Protein AF-A0A3P9NL07-F1 (afdb_monomer_lite)

Structure (mmCIF, N/CA/C/O backbone):
data_AF-A0A3P9NL07-F1
#
_entry.id   AF-A0A3P9NL07-F1
#
loop_
_atom_site.group_PDB
_atom_site.id
_atom_site.type_symbol
_atom_site.label_atom_id
_atom_site.label_alt_id
_atom_site.label_comp_id
_atom_site.label_asym_id
_atom_site.label_entity_id
_atom_site.label_seq_id
_atom_site.pdbx_PDB_ins_code
_atom_site.Cartn_x
_atom_site.Cartn_y
_atom_site.Cartn_z
_atom_site.occupancy
_atom_site.B_iso_or_equiv
_atom_site.auth_seq_id
_atom_site.auth_comp_id
_atom_site.auth_asym_id
_atom_site.auth_atom_id
_atom_site.pdbx_PDB_model_num
ATOM 1 N N . PHE A 1 1 ? 8.005 -15.096 -0.404 1.00 51.50 1 PHE A N 1
ATOM 2 C CA . PHE A 1 1 ? 7.919 -13.740 -0.991 1.00 51.50 1 PHE A CA 1
ATOM 3 C C . PHE A 1 1 ? 8.819 -13.505 -2.207 1.00 51.50 1 PHE A C 1
ATOM 5 O O . PHE A 1 1 ? 8.450 -12.677 -3.014 1.00 51.50 1 PHE A O 1
ATOM 12 N N . GLY A 1 2 ? 9.964 -14.179 -2.393 1.00 54.22 2 GLY A N 1
ATOM 13 C CA . GLY A 1 2 ? 10.900 -13.878 -3.498 1.00 54.22 2 GLY A CA 1
ATOM 14 C C . GLY A 1 2 ? 10.503 -14.353 -4.906 1.00 54.22 2 GLY A C 1
ATOM 15 O O . GLY A 1 2 ? 11.387 -14.487 -5.748 1.00 54.22 2 GLY A O 1
ATOM 16 N N . ASP A 1 3 ? 9.226 -14.646 -5.148 1.00 60.38 3 ASP A N 1
ATOM 17 C CA . ASP A 1 3 ? 8.746 -15.092 -6.458 1.00 60.38 3 ASP A CA 1
ATOM 18 C C . ASP A 1 3 ? 8.506 -13.881 -7.374 1.00 60.38 3 ASP A C 1
ATOM 20 O O . ASP A 1 3 ? 7.968 -12.858 -6.933 1.00 60.38 3 ASP A O 1
ATOM 24 N N . LYS A 1 4 ? 8.899 -13.990 -8.647 1.00 61.34 4 LYS A N 1
ATOM 25 C CA . LYS A 1 4 ? 8.605 -12.969 -9.660 1.00 61.34 4 LYS A CA 1
ATOM 26 C C . LYS A 1 4 ? 7.103 -12.754 -9.803 1.00 61.34 4 LYS A C 1
ATOM 28 O O . LYS A 1 4 ? 6.689 -11.612 -9.993 1.00 61.34 4 LYS A O 1
ATOM 33 N N . ASP A 1 5 ? 6.315 -13.808 -9.617 1.00 74.69 5 ASP A N 1
ATOM 34 C CA . ASP A 1 5 ? 4.860 -13.756 -9.751 1.00 74.69 5 ASP A CA 1
ATOM 35 C C . ASP A 1 5 ? 4.218 -12.898 -8.655 1.00 74.69 5 ASP A C 1
ATOM 37 O O . ASP A 1 5 ? 3.284 -12.140 -8.915 1.00 74.69 5 ASP A O 1
ATOM 41 N N . PHE A 1 6 ? 4.782 -12.919 -7.441 1.00 78.38 6 PHE A N 1
ATOM 42 C CA . PHE A 1 6 ? 4.306 -12.072 -6.347 1.00 78.38 6 PHE A CA 1
ATOM 43 C C . PHE A 1 6 ? 4.554 -10.588 -6.634 1.00 78.38 6 PHE A C 1
ATOM 45 O O . PHE A 1 6 ? 3.649 -9.769 -6.501 1.00 78.38 6 PHE A O 1
ATOM 52 N N . ARG A 1 7 ? 5.774 -10.228 -7.053 1.00 82.19 7 ARG A N 1
ATOM 53 C CA . ARG A 1 7 ? 6.110 -8.831 -7.368 1.00 82.19 7 ARG A CA 1
ATOM 54 C C . ARG A 1 7 ? 5.323 -8.324 -8.576 1.00 82.19 7 ARG A C 1
ATOM 56 O O . ARG A 1 7 ? 4.740 -7.246 -8.496 1.00 82.19 7 ARG A O 1
ATOM 63 N N . GLY A 1 8 ? 5.282 -9.104 -9.656 1.00 82.25 8 GLY A N 1
ATOM 64 C CA . GLY A 1 8 ? 4.550 -8.748 -10.872 1.00 82.25 8 GLY A CA 1
ATOM 65 C C . GLY A 1 8 ? 3.051 -8.570 -10.620 1.00 82.25 8 GLY A C 1
ATOM 66 O O . GLY A 1 8 ? 2.442 -7.650 -11.159 1.00 82.25 8 GLY A O 1
ATOM 67 N N . GLY A 1 9 ? 2.466 -9.375 -9.726 1.00 86.12 9 GLY A N 1
ATOM 68 C CA . GLY A 1 9 ? 1.063 -9.237 -9.328 1.00 86.12 9 GLY A CA 1
ATOM 69 C C . GLY A 1 9 ? 0.734 -7.934 -8.586 1.00 86.12 9 GLY A C 1
ATOM 70 O O . GLY A 1 9 ? -0.409 -7.482 -8.636 1.00 86.12 9 GLY A O 1
ATOM 71 N N . LEU A 1 10 ? 1.716 -7.311 -7.922 1.00 91.38 10 LEU A N 1
ATOM 72 C CA . LEU A 1 10 ? 1.532 -6.064 -7.166 1.00 91.38 10 LEU A CA 1
ATOM 73 C C . LEU A 1 10 ? 1.919 -4.803 -7.948 1.00 91.38 10 LEU A C 1
ATOM 75 O O . LEU A 1 10 ? 1.472 -3.715 -7.590 1.00 91.38 10 LEU A O 1
ATOM 79 N N . GLU A 1 11 ? 2.734 -4.920 -8.999 1.00 91.50 11 GLU A N 1
ATOM 80 C CA . GLU A 1 11 ? 3.317 -3.774 -9.717 1.00 91.50 11 GLU A CA 1
ATOM 81 C C . GLU A 1 11 ? 2.268 -2.850 -10.354 1.00 91.50 11 GLU A C 1
ATOM 83 O O . GLU A 1 11 ? 2.445 -1.634 -10.386 1.00 91.50 11 GLU A O 1
ATOM 88 N N . ASN A 1 12 ? 1.138 -3.401 -10.804 1.00 93.31 12 ASN A N 1
ATOM 89 C CA . ASN A 1 12 ? 0.038 -2.605 -11.357 1.00 93.31 12 ASN A CA 1
ATOM 90 C C . ASN A 1 12 ? -0.821 -1.902 -10.282 1.00 93.31 12 ASN A C 1
ATOM 92 O O . ASN A 1 12 ? -1.748 -1.167 -10.625 1.00 93.31 12 ASN A O 1
ATOM 96 N N . GLY A 1 13 ? -0.564 -2.152 -8.993 1.00 95.25 13 GLY A N 1
ATOM 97 C CA . GLY A 1 13 ? -1.254 -1.541 -7.856 1.00 95.25 13 GLY A CA 1
ATOM 98 C C . GLY A 1 13 ? -2.720 -1.949 -7.657 1.00 95.25 13 GLY A C 1
ATOM 99 O O . GLY A 1 13 ? -3.322 -1.541 -6.667 1.00 95.25 13 GLY A O 1
ATOM 100 N N . ILE A 1 14 ? -3.307 -2.769 -8.536 1.00 96.38 14 ILE A N 1
ATOM 101 C CA . ILE A 1 14 ? -4.734 -3.129 -8.493 1.00 96.38 14 ILE A CA 1
ATOM 102 C C . ILE A 1 14 ? -5.064 -3.888 -7.206 1.00 96.38 14 ILE A C 1
ATOM 104 O O . ILE A 1 14 ? -5.946 -3.463 -6.462 1.00 96.38 14 ILE A O 1
ATOM 108 N N . LEU A 1 15 ? -4.327 -4.965 -6.910 1.00 94.94 15 LEU A N 1
ATOM 109 C CA . LEU A 1 15 ? -4.562 -5.780 -5.710 1.00 94.94 15 LEU A CA 1
ATOM 110 C C . LEU A 1 15 ? -4.358 -4.973 -4.419 1.00 94.94 15 LEU A C 1
ATOM 112 O O . LEU A 1 15 ? -5.065 -5.179 -3.436 1.00 94.94 15 LEU A O 1
ATOM 116 N N . LEU A 1 16 ? -3.422 -4.020 -4.426 1.00 96.69 16 LEU A N 1
ATOM 117 C CA .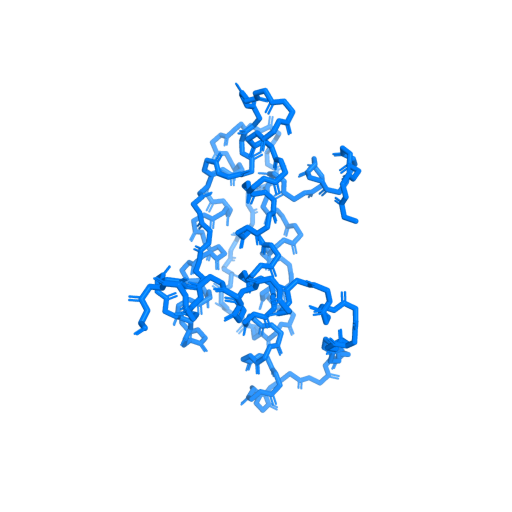 LEU A 1 16 ? -3.164 -3.136 -3.289 1.00 96.69 16 LEU A CA 1
ATOM 118 C C . LEU A 1 16 ? -4.344 -2.181 -3.052 1.00 96.69 16 LEU A C 1
ATOM 120 O O . LEU A 1 16 ? -4.813 -2.032 -1.923 1.00 96.69 16 LEU A O 1
ATOM 124 N N . CYS A 1 17 ? -4.884 -1.583 -4.114 1.00 97.56 17 CYS A N 1
ATOM 125 C CA . CYS A 1 17 ? -6.086 -0.759 -4.032 1.00 97.56 17 CYS A CA 1
ATOM 126 C C . CYS A 1 17 ? -7.335 -1.559 -3.615 1.00 97.56 17 CYS A C 1
ATOM 128 O O . CYS A 1 17 ? -8.157 -1.062 -2.841 1.00 97.56 17 CYS A O 1
ATOM 130 N N . GLU A 1 18 ? -7.489 -2.791 -4.102 1.00 94.75 18 GLU A N 1
ATOM 131 C CA . GLU A 1 18 ? -8.583 -3.692 -3.712 1.00 94.75 18 GLU A CA 1
ATOM 132 C C . GLU A 1 18 ? -8.487 -4.065 -2.226 1.00 94.75 18 GLU A C 1
ATOM 134 O O . GLU A 1 18 ? -9.480 -3.958 -1.502 1.00 94.75 18 GLU A O 1
ATOM 139 N N . LEU A 1 19 ? -7.283 -4.385 -1.738 1.00 93.69 19 LEU A N 1
ATOM 140 C CA . LEU A 1 19 ? -7.020 -4.610 -0.316 1.00 93.69 19 LEU A CA 1
ATOM 141 C C . LEU A 1 19 ? -7.434 -3.394 0.520 1.00 93.69 19 LEU A C 1
ATOM 143 O O . LEU A 1 19 ? -8.181 -3.533 1.487 1.00 93.69 19 LEU A O 1
ATOM 147 N N . LEU A 1 20 ? -7.009 -2.195 0.129 1.00 94.19 20 LEU A N 1
ATOM 148 C CA . LEU A 1 20 ? -7.342 -0.967 0.845 1.00 94.19 20 LEU A CA 1
ATOM 149 C C . LEU A 1 20 ? -8.860 -0.708 0.886 1.00 94.19 20 LEU A C 1
ATOM 151 O O . LEU A 1 20 ? -9.403 -0.336 1.927 1.00 94.19 20 LEU A O 1
ATOM 155 N N . SER A 1 21 ? -9.549 -0.976 -0.226 1.00 93.06 21 SER A N 1
ATOM 156 C CA . SER A 1 21 ? -11.011 -0.869 -0.334 1.00 93.06 21 SER A CA 1
ATOM 157 C C . SER A 1 21 ? -11.734 -1.857 0.581 1.00 93.06 21 SER A C 1
ATOM 159 O O . SER A 1 21 ? -12.782 -1.524 1.133 1.00 93.06 21 SER A O 1
ATOM 161 N N . SER A 1 22 ? -11.167 -3.055 0.763 1.00 90.44 22 SER A N 1
ATOM 162 C CA . SER A 1 22 ? -11.707 -4.071 1.672 1.00 90.44 22 SER A CA 1
ATOM 163 C C . SER A 1 22 ? -11.549 -3.691 3.148 1.00 90.44 22 SER A C 1
ATOM 165 O O . SER A 1 22 ? -12.409 -4.028 3.958 1.00 90.44 22 SER A O 1
ATOM 167 N N . ILE A 1 23 ? -10.487 -2.952 3.493 1.00 90.62 23 ILE A N 1
ATOM 168 C CA . ILE A 1 23 ? -10.226 -2.481 4.861 1.00 90.62 23 ILE A CA 1
ATOM 169 C C . ILE A 1 23 ? -11.192 -1.357 5.239 1.00 90.62 23 ILE A C 1
ATOM 171 O O . ILE A 1 23 ? -11.809 -1.375 6.308 1.00 90.62 23 ILE A O 1
ATOM 175 N N . ARG A 1 24 ? -11.325 -0.362 4.360 1.00 90.25 24 ARG A N 1
ATOM 176 C CA . ARG A 1 24 ? -12.244 0.755 4.561 1.00 90.25 24 ARG A CA 1
ATOM 177 C C . ARG A 1 24 ? -12.843 1.180 3.217 1.00 90.25 24 ARG A C 1
ATOM 179 O O . ARG A 1 24 ? -12.139 1.783 2.398 1.00 90.25 24 ARG A O 1
ATOM 186 N N . PRO A 1 25 ? -14.147 0.934 3.005 1.00 90.56 25 PRO A N 1
ATOM 187 C CA . PRO A 1 25 ? -14.847 1.415 1.823 1.00 90.56 25 PRO A CA 1
ATOM 188 C C . PRO A 1 25 ? -14.694 2.932 1.656 1.00 90.56 25 PRO A C 1
ATOM 190 O O . PRO A 1 25 ? -14.776 3.686 2.624 1.00 90.56 25 PRO A O 1
ATOM 193 N N . GLY A 1 26 ? -14.477 3.382 0.419 1.00 90.62 26 GLY A N 1
ATOM 194 C CA . GLY A 1 26 ? -14.355 4.803 0.076 1.00 90.62 26 GLY A CA 1
ATOM 195 C C . GLY A 1 26 ? -12.931 5.373 0.065 1.00 90.62 26 GLY A C 1
ATOM 196 O O . GLY A 1 26 ? -12.750 6.454 -0.493 1.00 90.62 26 GLY A O 1
ATOM 197 N N . LEU A 1 27 ? -11.920 4.657 0.583 1.00 91.19 27 LEU A N 1
ATOM 198 C CA . LEU A 1 27 ? -10.515 5.095 0.484 1.00 91.19 27 LEU A CA 1
ATOM 199 C C . LEU A 1 27 ? -9.994 5.098 -0.957 1.00 91.19 27 LEU A C 1
ATOM 201 O O . LEU A 1 27 ? -9.223 5.970 -1.348 1.00 91.19 27 LEU A O 1
ATOM 205 N N . VAL A 1 28 ? -10.445 4.145 -1.773 1.00 96.12 28 VAL A N 1
ATOM 206 C CA . VAL A 1 28 ? -10.139 4.097 -3.204 1.00 96.12 28 VAL A CA 1
ATOM 207 C C . VAL A 1 28 ? -11.407 4.413 -3.981 1.00 96.12 28 VAL A C 1
ATOM 209 O O . VAL A 1 28 ? -12.362 3.642 -3.982 1.00 96.12 28 VAL A O 1
ATOM 212 N N . LYS A 1 29 ? -11.417 5.557 -4.668 1.00 93.44 29 LYS A N 1
ATOM 213 C CA . LYS A 1 29 ? -12.572 5.988 -5.475 1.00 93.44 29 LYS A CA 1
ATOM 214 C C . LYS A 1 29 ? -12.643 5.285 -6.828 1.00 93.44 29 LYS A C 1
ATOM 216 O O . LYS A 1 29 ? -13.730 5.038 -7.341 1.00 93.44 29 LYS A O 1
ATOM 221 N N . LYS A 1 30 ? -11.486 5.015 -7.436 1.00 95.25 30 LYS A N 1
ATOM 222 C CA . LYS A 1 30 ? -11.366 4.399 -8.759 1.00 95.25 30 LYS A CA 1
ATOM 223 C C . LYS A 1 30 ? -10.017 3.703 -8.883 1.00 95.25 30 LYS A C 1
ATOM 225 O O . LYS A 1 30 ? -9.006 4.265 -8.479 1.00 95.25 30 LYS A O 1
ATOM 230 N N . ILE A 1 31 ? -10.027 2.518 -9.487 1.00 97.38 31 ILE A N 1
ATOM 231 C CA . ILE A 1 31 ? -8.823 1.770 -9.857 1.00 97.38 31 ILE A CA 1
ATOM 232 C C . ILE A 1 31 ? -8.640 1.882 -11.370 1.00 97.38 31 ILE A C 1
ATOM 234 O O . ILE A 1 31 ? -9.579 1.635 -12.133 1.00 97.38 31 ILE A O 1
ATOM 238 N N . ASN A 1 32 ? -7.442 2.259 -11.810 1.00 97.31 32 ASN A N 1
ATOM 239 C CA . ASN A 1 32 ? -7.086 2.311 -13.219 1.00 97.31 32 ASN A CA 1
ATOM 240 C C . ASN A 1 32 ? -6.619 0.924 -13.686 1.00 97.31 32 ASN A C 1
ATOM 242 O O . ASN A 1 32 ? -5.546 0.464 -13.313 1.00 97.31 32 ASN A O 1
ATOM 246 N N . ARG A 1 33 ? -7.437 0.232 -14.486 1.00 97.06 33 ARG A N 1
ATOM 247 C CA . ARG A 1 33 ? -7.149 -1.137 -14.961 1.00 97.06 33 ARG A CA 1
ATOM 248 C C . ARG A 1 33 ? -6.515 -1.184 -16.354 1.00 97.06 33 ARG A C 1
ATOM 250 O O . ARG A 1 33 ? -6.432 -2.256 -16.948 1.00 97.06 33 ARG A O 1
ATOM 257 N N . LEU A 1 34 ? -6.110 -0.037 -16.901 1.00 96.50 34 LEU A N 1
ATOM 258 C CA . LEU A 1 34 ? -5.409 -0.002 -18.180 1.00 96.50 34 LEU A CA 1
ATOM 259 C C . LEU A 1 34 ? -4.038 -0.687 -18.039 1.00 96.50 34 LEU A C 1
ATOM 261 O O . LEU A 1 34 ? -3.357 -0.469 -17.036 1.00 96.50 34 LEU A O 1
ATOM 265 N N . PRO A 1 35 ? -3.594 -1.478 -19.031 1.00 92.62 35 PRO A N 1
ATOM 266 C CA . PRO A 1 35 ? -2.311 -2.176 -18.988 1.00 92.62 35 PRO A CA 1
ATOM 267 C C . PRO A 1 35 ? -1.157 -1.226 -19.350 1.00 92.62 35 PRO A C 1
ATOM 269 O O . PRO A 1 35 ? -0.402 -1.473 -20.288 1.00 92.62 35 PRO A O 1
ATOM 272 N N . THR A 1 36 ? -1.047 -0.096 -18.650 1.00 93.75 36 THR A N 1
ATOM 273 C CA . THR A 1 36 ? -0.024 0.927 -18.898 1.00 93.75 36 THR A CA 1
ATOM 274 C C . THR A 1 36 ? 0.782 1.214 -17.628 1.00 93.75 36 THR A C 1
ATOM 276 O O . THR A 1 36 ? 0.218 1.220 -16.532 1.00 93.75 36 THR A O 1
ATOM 279 N N . PRO A 1 37 ? 2.094 1.510 -17.735 1.00 91.00 37 PRO A N 1
ATOM 280 C CA . PRO A 1 37 ? 2.915 1.836 -16.565 1.00 91.00 37 PRO A CA 1
ATOM 281 C C . PRO A 1 37 ? 2.379 3.021 -15.751 1.00 91.00 37 PRO A C 1
ATOM 283 O O . PRO A 1 37 ? 2.445 3.013 -14.524 1.00 91.00 37 PRO A O 1
ATOM 286 N N . ILE A 1 38 ? 1.802 4.020 -16.430 1.00 93.88 38 ILE A N 1
ATOM 287 C CA . ILE A 1 38 ? 1.205 5.192 -15.780 1.00 93.88 38 ILE A CA 1
ATOM 288 C C . ILE A 1 38 ? -0.025 4.819 -14.940 1.00 93.88 38 ILE A C 1
ATOM 290 O O . ILE A 1 38 ? -0.156 5.299 -13.822 1.00 93.88 38 ILE A O 1
ATOM 294 N N . ALA A 1 39 ? -0.868 3.893 -15.413 1.00 95.81 39 ALA A N 1
ATOM 295 C CA . ALA A 1 39 ? -2.004 3.396 -14.639 1.00 95.81 39 ALA A CA 1
ATOM 296 C C . ALA A 1 39 ? -1.552 2.661 -13.369 1.00 95.81 39 ALA A C 1
ATOM 298 O O . ALA A 1 39 ? -2.151 2.837 -12.309 1.00 95.81 39 ALA A O 1
ATOM 299 N N . GLY A 1 40 ? -0.471 1.878 -13.469 1.00 94.81 40 GLY A N 1
ATOM 300 C CA . GLY A 1 40 ? 0.156 1.242 -12.312 1.00 94.81 40 GLY A CA 1
ATOM 301 C C . GLY A 1 40 ? 0.637 2.264 -11.283 1.00 94.81 40 GLY A C 1
ATOM 302 O O . GLY A 1 40 ? 0.291 2.162 -10.109 1.00 94.81 40 GLY A O 1
ATOM 303 N N . LEU A 1 41 ? 1.363 3.296 -11.726 1.00 94.69 41 LEU A N 1
ATOM 304 C CA . LEU A 1 41 ? 1.827 4.388 -10.861 1.00 94.69 41 LEU A CA 1
ATOM 305 C C . LEU A 1 41 ? 0.680 5.135 -10.174 1.00 94.69 41 LEU A C 1
ATOM 307 O O . LEU A 1 41 ? 0.757 5.377 -8.968 1.00 94.69 41 LEU A O 1
ATOM 311 N N . ASP A 1 42 ? -0.386 5.455 -10.910 1.00 96.25 42 ASP A N 1
ATOM 312 C CA . ASP A 1 42 ? -1.574 6.109 -10.357 1.00 96.25 42 ASP A CA 1
ATOM 313 C C . ASP A 1 42 ? -2.201 5.259 -9.244 1.00 96.25 42 ASP A C 1
ATOM 315 O O . ASP A 1 42 ? -2.489 5.763 -8.157 1.00 96.25 42 ASP A O 1
ATOM 319 N N . ASN A 1 43 ? -2.361 3.951 -9.476 1.00 98.00 43 ASN A N 1
ATOM 320 C CA . ASN A 1 43 ? -2.899 3.035 -8.470 1.00 98.00 43 ASN A CA 1
ATOM 321 C C . ASN A 1 43 ? -1.999 2.962 -7.229 1.00 98.00 43 ASN A C 1
ATOM 323 O O . ASN A 1 43 ? -2.497 3.031 -6.106 1.00 98.00 43 ASN A O 1
ATOM 327 N N . LEU A 1 44 ? -0.675 2.866 -7.405 1.00 97.19 44 LEU A N 1
ATOM 328 C CA . LEU A 1 44 ? 0.269 2.853 -6.284 1.00 97.19 44 LEU A CA 1
ATOM 329 C C . LEU A 1 44 ? 0.192 4.151 -5.469 1.00 97.19 44 LEU A C 1
ATOM 331 O O . LEU A 1 44 ? 0.163 4.094 -4.242 1.00 97.19 44 LEU A O 1
ATOM 335 N N . SER A 1 45 ? 0.084 5.310 -6.124 1.00 96.69 45 SER A N 1
ATOM 336 C CA . SER A 1 45 ? -0.095 6.596 -5.441 1.00 96.69 45 SER A CA 1
ATOM 337 C C . SER A 1 45 ? -1.392 6.636 -4.625 1.00 96.69 45 SER A C 1
ATOM 339 O 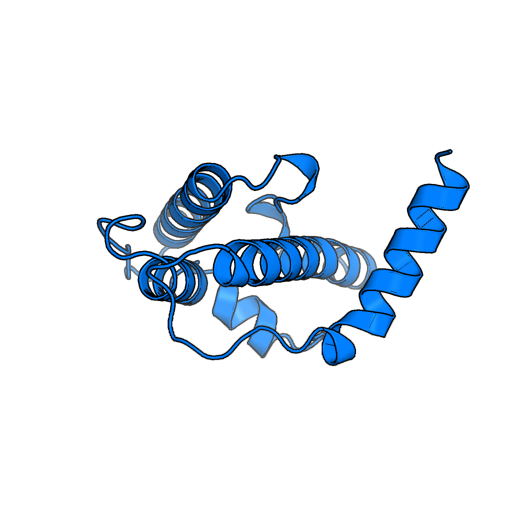O . SER A 1 45 ? -1.379 7.033 -3.458 1.00 96.69 45 SER A O 1
ATOM 341 N N . VAL A 1 46 ? -2.501 6.157 -5.199 1.00 97.75 46 VAL A N 1
ATOM 342 C CA . VAL A 1 46 ? -3.793 6.054 -4.502 1.00 97.75 46 VAL A CA 1
ATOM 343 C C . VAL A 1 46 ? -3.699 5.124 -3.290 1.00 97.75 46 VAL A C 1
ATOM 345 O O . VAL A 1 46 ? -4.183 5.471 -2.212 1.00 97.75 46 VAL A O 1
ATOM 348 N N . PHE A 1 47 ? -3.054 3.966 -3.438 1.00 98.06 47 PHE A N 1
ATOM 349 C CA . PHE A 1 47 ? -2.843 3.026 -2.341 1.00 98.06 47 PHE A CA 1
ATOM 350 C C . PHE A 1 47 ? -2.026 3.637 -1.193 1.00 98.06 47 PHE A C 1
ATOM 352 O O . PHE A 1 47 ? -2.438 3.547 -0.035 1.00 98.06 47 PHE A O 1
ATOM 359 N N . LEU A 1 48 ? -0.889 4.267 -1.502 1.00 98.06 48 LEU A N 1
ATOM 360 C CA . LEU A 1 48 ? 0.006 4.847 -0.497 1.00 98.06 48 LEU A CA 1
ATOM 361 C C . LEU A 1 48 ? -0.674 5.987 0.264 1.00 98.06 48 LEU A C 1
ATOM 363 O O . LEU A 1 48 ? -0.637 6.004 1.492 1.00 98.06 48 LEU A O 1
ATOM 367 N N . ARG A 1 49 ? -1.395 6.867 -0.438 1.00 97.56 49 ARG A N 1
ATOM 368 C CA . ARG A 1 49 ? -2.197 7.912 0.206 1.00 97.56 49 ARG A CA 1
ATOM 369 C C . ARG A 1 49 ? -3.261 7.323 1.132 1.00 97.56 49 ARG A C 1
ATOM 371 O O . ARG A 1 49 ? -3.444 7.791 2.250 1.00 97.56 49 ARG A O 1
ATOM 378 N N . GLY A 1 50 ? -3.964 6.280 0.697 1.00 97.12 50 GLY A N 1
ATOM 379 C CA . GLY A 1 50 ? -4.960 5.637 1.548 1.00 97.12 50 GLY A CA 1
ATOM 380 C C . GLY A 1 50 ? -4.354 4.939 2.769 1.00 97.12 50 GLY A C 1
ATOM 381 O O . GLY A 1 50 ? -4.981 4.908 3.825 1.00 97.12 50 GLY A O 1
ATOM 382 N N . CYS A 1 51 ? -3.118 4.439 2.672 1.00 97.62 51 CYS A N 1
ATOM 383 C CA . CYS A 1 51 ? -2.361 3.967 3.832 1.00 97.62 51 CYS A CA 1
ATOM 384 C C . CYS A 1 51 ? -2.097 5.097 4.842 1.00 97.62 51 CYS A C 1
ATOM 386 O O . CYS A 1 51 ? -2.268 4.892 6.045 1.00 97.62 51 CYS A O 1
ATOM 388 N N . GLU A 1 52 ? -1.734 6.295 4.382 1.00 97.31 52 GLU A N 1
ATOM 389 C CA . GLU A 1 52 ? -1.573 7.472 5.252 1.00 97.31 52 GLU A CA 1
ATOM 390 C C . GLU A 1 52 ? -2.898 7.890 5.904 1.00 97.31 52 GLU A C 1
ATOM 392 O O . GLU A 1 52 ? -2.934 8.178 7.099 1.00 97.31 52 GLU A O 1
ATOM 397 N N . GLU A 1 53 ? -4.014 7.835 5.170 1.00 95.75 53 GLU A N 1
ATOM 398 C CA . GLU A 1 53 ? -5.362 8.085 5.711 1.00 95.75 53 GLU A CA 1
ATOM 399 C C . GLU A 1 53 ? -5.803 7.025 6.749 1.00 95.75 53 GLU A C 1
ATOM 401 O O . GLU A 1 53 ? -6.704 7.260 7.564 1.00 95.75 53 GLU A O 1
ATOM 406 N N . LEU A 1 54 ? -5.153 5.856 6.759 1.00 94.12 54 LEU A N 1
ATOM 407 C CA . LEU A 1 54 ? -5.266 4.832 7.804 1.00 94.12 54 LEU A CA 1
ATOM 408 C C . LEU A 1 54 ? -4.269 5.022 8.961 1.00 94.12 54 LEU A C 1
ATOM 410 O O . LEU A 1 54 ? -4.302 4.252 9.921 1.00 94.12 54 LEU A O 1
ATOM 414 N N . GLY A 1 55 ? -3.426 6.055 8.909 1.00 94.75 55 GLY A N 1
ATOM 415 C CA . GLY A 1 55 ? -2.498 6.439 9.972 1.00 94.75 55 GLY A CA 1
ATOM 416 C C . GLY A 1 55 ? -1.083 5.878 9.832 1.00 94.75 55 GLY A C 1
ATOM 417 O O . GLY A 1 55 ? -0.307 5.966 10.789 1.00 94.75 55 GLY A O 1
ATOM 418 N N . LEU A 1 56 ? -0.724 5.301 8.679 1.00 96.56 56 LEU A N 1
ATOM 419 C CA . LEU A 1 56 ? 0.661 4.902 8.423 1.00 96.56 56 LEU A CA 1
ATOM 420 C C . LEU A 1 56 ? 1.546 6.144 8.256 1.00 96.56 56 LEU A C 1
ATOM 422 O O . LEU A 1 56 ? 1.149 7.146 7.668 1.00 96.56 56 LEU A O 1
ATOM 426 N N . LYS A 1 57 ? 2.772 6.069 8.775 1.00 95.50 57 LYS A N 1
ATOM 427 C CA . LYS A 1 57 ? 3.799 7.107 8.612 1.00 95.50 57 LYS A CA 1
ATOM 428 C C . LYS A 1 57 ? 4.581 6.868 7.326 1.00 95.50 57 LYS A C 1
ATOM 430 O O . LYS A 1 57 ? 4.804 5.717 6.970 1.00 95.50 57 LYS A O 1
ATOM 435 N N . GLY A 1 58 ? 5.128 7.923 6.720 1.00 93.31 58 GLY A N 1
ATOM 436 C CA . GLY A 1 58 ? 5.967 7.804 5.517 1.00 93.31 58 GLY A CA 1
ATOM 437 C C . GLY A 1 58 ? 7.120 6.795 5.644 1.00 93.31 58 GLY A C 1
ATOM 438 O O . GLY A 1 58 ? 7.390 6.054 4.712 1.00 93.31 58 GLY A O 1
ATOM 439 N N . SER A 1 59 ? 7.730 6.651 6.828 1.00 93.00 59 SER A N 1
ATOM 440 C CA . SER A 1 59 ? 8.779 5.643 7.082 1.00 93.00 59 SER A CA 1
ATOM 441 C C . SER A 1 59 ? 8.298 4.183 7.076 1.00 93.00 59 SER A C 1
ATOM 443 O O . SER A 1 59 ? 9.110 3.265 7.161 1.00 93.00 59 SER A O 1
ATOM 445 N N . GLN A 1 60 ? 6.985 3.961 7.027 1.00 94.75 60 GLN A N 1
ATOM 446 C CA . GLN A 1 60 ? 6.339 2.654 6.912 1.00 94.75 60 GLN A CA 1
ATOM 447 C C . GLN A 1 60 ? 5.866 2.381 5.479 1.00 94.75 60 GLN A C 1
ATOM 449 O O . GLN A 1 60 ? 5.395 1.278 5.203 1.00 94.75 60 GLN A O 1
ATOM 454 N N . LEU A 1 61 ? 5.962 3.364 4.582 1.00 96.88 61 LEU A N 1
ATOM 455 C CA . LEU A 1 61 ? 5.553 3.263 3.189 1.00 96.88 61 LEU A CA 1
ATOM 456 C C . LEU A 1 61 ? 6.736 2.848 2.310 1.00 96.88 61 LEU A C 1
ATOM 458 O O . LEU A 1 61 ? 7.887 3.170 2.600 1.00 96.88 61 LEU A O 1
ATOM 462 N N . PHE A 1 62 ? 6.435 2.122 1.241 1.00 95.62 62 PHE A N 1
ATOM 463 C CA . PHE A 1 62 ? 7.372 1.857 0.158 1.00 95.62 62 PHE A CA 1
ATOM 464 C C . PHE A 1 62 ? 7.285 2.975 -0.889 1.00 95.62 62 PHE A C 1
ATOM 466 O O . PHE A 1 62 ? 6.274 3.676 -0.974 1.00 95.62 62 PHE A O 1
ATOM 473 N N . ASP A 1 63 ? 8.302 3.090 -1.739 1.00 93.06 63 ASP A N 1
ATOM 474 C CA . ASP A 1 63 ? 8.278 3.985 -2.900 1.00 93.06 63 ASP A CA 1
ATOM 475 C C . ASP A 1 63 ? 7.770 3.243 -4.144 1.00 93.06 63 ASP A C 1
ATOM 477 O O . ASP A 1 63 ? 8.160 2.095 -4.348 1.00 93.06 63 ASP A O 1
ATOM 481 N N . PRO A 1 64 ? 6.988 3.843 -5.063 1.00 91.06 6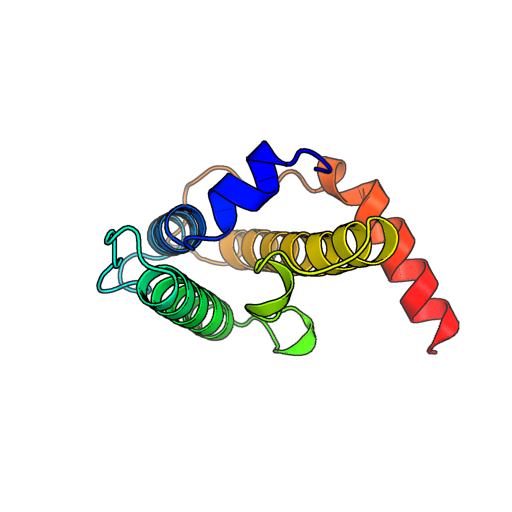4 PRO A N 1
ATOM 482 C CA . PRO A 1 64 ? 6.547 3.147 -6.281 1.00 91.06 64 PRO A CA 1
ATOM 483 C C . PRO A 1 64 ? 7.687 2.471 -7.077 1.00 91.06 64 PRO A C 1
ATOM 485 O O . PRO A 1 64 ? 7.503 1.396 -7.651 1.00 91.06 64 PRO A O 1
ATOM 488 N N . GLY A 1 65 ? 8.900 3.041 -7.037 1.00 88.56 65 GLY A N 1
ATOM 489 C CA . GLY A 1 65 ? 10.117 2.460 -7.624 1.00 88.56 65 GLY A CA 1
ATOM 490 C C . GLY A 1 65 ? 10.631 1.169 -6.958 1.00 88.56 65 GLY A C 1
ATOM 491 O O . GLY A 1 65 ? 11.466 0.466 -7.536 1.00 88.56 65 GLY A O 1
ATOM 492 N N . ASP A 1 66 ? 10.134 0.823 -5.768 1.00 88.25 66 ASP A N 1
ATOM 493 C CA . ASP A 1 66 ? 10.390 -0.459 -5.108 1.00 88.25 66 ASP A CA 1
ATOM 494 C C . ASP A 1 66 ? 9.735 -1.621 -5.869 1.00 88.25 66 ASP A C 1
ATOM 496 O O . ASP A 1 66 ? 10.295 -2.721 -5.936 1.00 88.25 66 ASP A O 1
ATOM 500 N N . LEU A 1 67 ? 8.586 -1.372 -6.505 1.00 85.81 67 LEU A N 1
ATOM 501 C CA . LEU A 1 67 ? 7.888 -2.358 -7.327 1.00 85.81 67 LEU A CA 1
ATOM 502 C C . LEU A 1 67 ? 8.358 -2.345 -8.782 1.00 85.81 67 LEU A C 1
ATOM 504 O O . LEU A 1 67 ? 8.520 -3.428 -9.337 1.00 85.81 67 LEU A O 1
ATOM 508 N N . GLN A 1 68 ? 8.706 -1.186 -9.346 1.00 76.25 68 GLN A N 1
ATOM 509 C CA . GLN A 1 68 ? 9.120 -1.067 -10.752 1.00 76.25 68 GLN A CA 1
ATOM 510 C C . GLN A 1 68 ? 10.486 -1.724 -11.027 1.00 76.25 68 GLN A C 1
ATOM 512 O O . GLN A 1 68 ? 11.509 -1.410 -10.405 1.00 76.25 68 GLN A O 1
ATOM 517 N N . ASP A 1 69 ? 10.495 -2.717 -11.919 1.00 66.69 69 ASP A N 1
ATOM 518 C CA . ASP A 1 69 ? 11.616 -3.642 -12.114 1.00 66.69 69 ASP A CA 1
ATOM 519 C C . ASP A 1 69 ? 12.731 -3.088 -13.010 1.00 66.69 69 ASP A C 1
ATOM 521 O O . ASP A 1 69 ? 12.616 -3.046 -14.229 1.00 66.69 69 ASP A O 1
ATOM 525 N N . THR A 1 70 ? 13.848 -2.673 -12.402 1.00 58.81 70 THR A N 1
ATOM 526 C CA . THR A 1 70 ? 15.058 -2.240 -13.134 1.00 58.81 70 THR A CA 1
ATOM 527 C C . THR A 1 70 ? 16.378 -2.665 -12.476 1.00 58.81 70 THR A C 1
ATOM 529 O O . THR A 1 70 ? 17.448 -2.251 -12.917 1.00 58.81 70 THR A O 1
ATOM 532 N N . ALA A 1 71 ? 16.356 -3.479 -11.414 1.00 58.91 71 ALA A N 1
ATOM 533 C CA . ALA A 1 71 ? 17.523 -3.645 -10.542 1.00 58.91 71 ALA A CA 1
ATOM 534 C C . ALA A 1 71 ? 18.081 -5.077 -10.486 1.00 58.91 71 ALA A C 1
ATOM 536 O O . ALA A 1 71 ? 17.364 -6.070 -10.587 1.00 58.91 71 ALA A O 1
ATOM 537 N N . THR A 1 72 ? 19.391 -5.186 -10.252 1.00 59.16 72 THR A N 1
ATOM 538 C CA . THR A 1 72 ? 20.094 -6.460 -10.047 1.00 59.16 72 THR A CA 1
ATOM 539 C C . THR A 1 72 ? 19.531 -7.237 -8.843 1.00 59.16 72 THR A C 1
ATOM 541 O O . THR A 1 72 ? 19.021 -6.651 -7.882 1.00 59.16 72 THR A O 1
ATOM 544 N N . ARG A 1 73 ? 19.648 -8.578 -8.859 1.00 59.78 73 ARG A N 1
ATOM 545 C CA . ARG A 1 73 ? 19.073 -9.506 -7.850 1.00 59.78 73 ARG A CA 1
ATOM 546 C C . ARG A 1 73 ? 19.210 -9.067 -6.367 1.00 59.78 73 ARG A C 1
ATOM 548 O O . ARG A 1 73 ? 18.237 -9.223 -5.630 1.00 59.78 73 ARG A O 1
ATOM 555 N N . PRO A 1 74 ? 20.335 -8.490 -5.886 1.00 60.56 74 PRO A N 1
ATOM 556 C CA . PRO A 1 74 ? 20.460 -8.052 -4.487 1.00 60.56 74 PRO A CA 1
ATOM 557 C C . PRO A 1 74 ? 19.607 -6.823 -4.130 1.00 60.56 74 PRO A C 1
ATOM 559 O O . PRO A 1 74 ? 19.200 -6.653 -2.979 1.00 60.56 74 PRO A O 1
ATOM 562 N N . ALA A 1 75 ? 19.361 -5.928 -5.088 1.00 60.00 75 ALA A N 1
ATOM 563 C CA . ALA A 1 75 ? 18.536 -4.740 -4.890 1.00 60.00 75 ALA A CA 1
ATOM 564 C C . ALA A 1 75 ? 17.040 -5.082 -4.941 1.00 60.00 75 ALA A C 1
ATOM 566 O O . ALA A 1 75 ? 16.284 -4.579 -4.112 1.00 60.00 75 ALA A O 1
ATOM 567 N N . ALA A 1 76 ? 16.638 -6.010 -5.817 1.00 65.31 76 ALA A N 1
ATOM 568 C CA . ALA A 1 76 ? 15.261 -6.502 -5.905 1.00 65.31 76 ALA A CA 1
ATOM 569 C C . ALA A 1 76 ? 14.752 -7.064 -4.561 1.00 65.31 76 ALA A C 1
ATOM 571 O O . ALA A 1 76 ? 13.665 -6.714 -4.105 1.00 65.31 76 ALA A O 1
ATOM 572 N N . ASN A 1 77 ? 15.583 -7.848 -3.862 1.00 72.50 77 ASN A N 1
ATOM 573 C CA . ASN A 1 77 ? 15.226 -8.409 -2.555 1.00 72.50 77 ASN A CA 1
ATOM 574 C C . ASN A 1 77 ? 15.075 -7.353 -1.452 1.00 72.50 77 ASN A C 1
ATOM 576 O O . ASN A 1 77 ? 14.314 -7.567 -0.514 1.00 72.50 77 ASN A O 1
ATOM 580 N N . ARG A 1 78 ? 15.814 -6.238 -1.516 1.00 75.25 78 ARG A N 1
ATOM 581 C CA . ARG A 1 78 ? 15.694 -5.150 -0.532 1.00 75.25 78 ARG A CA 1
ATOM 582 C C . ARG A 1 78 ? 14.419 -4.343 -0.756 1.00 75.25 78 ARG A C 1
ATOM 584 O O . ARG A 1 78 ? 13.691 -4.117 0.198 1.00 75.25 78 ARG A O 1
ATOM 591 N N . ARG A 1 79 ? 14.115 -4.004 -2.006 1.00 82.06 79 ARG A N 1
ATOM 592 C CA . ARG A 1 79 ? 12.907 -3.255 -2.381 1.00 82.06 79 ARG A CA 1
ATOM 593 C C . ARG A 1 79 ? 11.624 -4.006 -2.040 1.00 82.06 79 ARG A C 1
ATOM 595 O O . ARG A 1 79 ? 10.711 -3.446 -1.446 1.00 82.06 79 ARG A O 1
ATOM 602 N N . LEU A 1 80 ? 11.596 -5.317 -2.290 1.00 83.94 80 LEU A N 1
ATOM 603 C CA . LEU A 1 80 ? 10.443 -6.132 -1.912 1.00 83.94 80 LEU A CA 1
ATOM 604 C C . LEU A 1 80 ? 10.204 -6.153 -0.392 1.00 83.94 80 LEU A C 1
ATOM 606 O O . LEU A 1 80 ? 9.059 -6.234 0.046 1.00 83.94 80 LEU A O 1
ATOM 610 N N . LYS A 1 81 ? 11.258 -6.034 0.429 1.00 86.12 81 LYS A N 1
ATOM 611 C CA . LYS A 1 81 ? 11.085 -5.910 1.885 1.00 86.12 81 LYS A CA 1
ATOM 612 C C . LYS A 1 81 ? 10.344 -4.632 2.261 1.00 86.12 81 LYS A C 1
ATOM 614 O O . LYS A 1 81 ? 9.512 -4.712 3.154 1.00 86.12 81 LYS A O 1
ATOM 619 N N . ASN A 1 82 ? 10.590 -3.507 1.589 1.00 90.06 82 ASN A N 1
ATOM 620 C CA . ASN A 1 82 ? 9.858 -2.262 1.847 1.00 90.06 82 ASN A CA 1
ATOM 621 C C . ASN A 1 82 ? 8.356 -2.459 1.611 1.00 90.06 82 ASN A C 1
ATOM 623 O O . ASN A 1 82 ? 7.547 -2.130 2.474 1.00 90.06 82 ASN A O 1
ATOM 627 N N . VAL A 1 83 ? 7.990 -3.114 0.504 1.00 91.88 83 VAL A N 1
ATOM 628 C CA . VAL A 1 83 ? 6.588 -3.436 0.186 1.00 91.88 83 VAL A CA 1
ATOM 629 C C . VAL A 1 83 ? 5.954 -4.301 1.282 1.00 91.88 83 VAL A C 1
ATOM 631 O O . VAL A 1 83 ? 4.857 -4.007 1.758 1.00 91.88 83 VAL A O 1
ATOM 634 N N . LEU A 1 84 ? 6.660 -5.339 1.743 1.00 90.44 84 LEU A N 1
ATOM 635 C CA . LEU A 1 84 ? 6.183 -6.200 2.833 1.00 90.44 84 LEU A CA 1
ATOM 636 C C . LEU A 1 84 ? 6.060 -5.451 4.168 1.00 90.44 84 LEU A C 1
ATOM 638 O O . LEU A 1 84 ? 5.137 -5.729 4.932 1.00 90.44 84 LEU A O 1
ATOM 642 N N . ILE A 1 85 ? 6.956 -4.502 4.453 1.00 91.81 85 ILE A N 1
ATOM 643 C CA . ILE A 1 85 ? 6.887 -3.642 5.644 1.00 91.81 85 ILE A CA 1
ATOM 644 C C . ILE A 1 85 ? 5.604 -2.809 5.622 1.00 91.81 85 ILE A C 1
ATOM 646 O O . ILE A 1 85 ? 4.896 -2.756 6.628 1.00 91.81 85 ILE A O 1
ATOM 650 N N . THR A 1 86 ? 5.268 -2.205 4.484 1.00 95.44 86 THR A N 1
ATOM 651 C CA . THR A 1 86 ? 4.026 -1.436 4.343 1.00 95.44 86 THR A CA 1
ATOM 652 C C . THR A 1 86 ? 2.795 -2.306 4.532 1.00 95.44 86 THR A C 1
ATOM 654 O O . THR A 1 86 ? 1.916 -1.944 5.310 1.00 95.44 86 THR A O 1
ATOM 657 N N . ILE A 1 87 ? 2.749 -3.487 3.904 1.00 93.25 87 ILE A N 1
ATOM 658 C CA . ILE A 1 87 ? 1.632 -4.434 4.065 1.00 93.25 87 ILE A CA 1
ATOM 659 C C . ILE A 1 87 ? 1.489 -4.871 5.530 1.00 93.25 87 ILE A C 1
ATOM 661 O O . ILE A 1 87 ? 0.373 -4.951 6.042 1.00 93.25 87 ILE A O 1
ATOM 665 N N . TYR A 1 88 ? 2.603 -5.093 6.234 1.00 92.44 88 TYR A N 1
ATOM 666 C CA . TYR A 1 88 ? 2.591 -5.409 7.661 1.00 92.44 88 TYR A CA 1
ATOM 667 C C . TYR A 1 88 ? 1.929 -4.302 8.495 1.00 92.44 88 TYR A C 1
ATOM 669 O O . TYR A 1 88 ? 1.031 -4.573 9.299 1.00 92.44 88 TYR A O 1
ATOM 677 N N . TRP A 1 89 ? 2.342 -3.047 8.298 1.00 93.69 89 TRP A N 1
ATOM 678 C CA . TRP A 1 89 ? 1.774 -1.916 9.033 1.00 93.69 89 TRP A CA 1
ATOM 679 C C . TRP A 1 8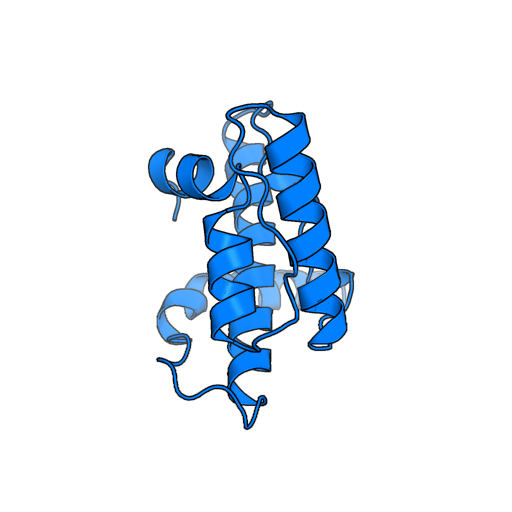9 ? 0.320 -1.647 8.656 1.00 93.69 89 TRP A C 1
ATOM 681 O O . TRP A 1 89 ? -0.482 -1.317 9.529 1.00 93.69 89 TRP A O 1
ATOM 691 N N . LEU A 1 90 ? -0.042 -1.872 7.394 1.00 94.56 90 LEU A N 1
ATOM 692 C CA . LEU A 1 90 ? -1.420 -1.790 6.935 1.00 94.56 90 LEU A CA 1
ATOM 693 C C . LEU A 1 90 ? -2.293 -2.847 7.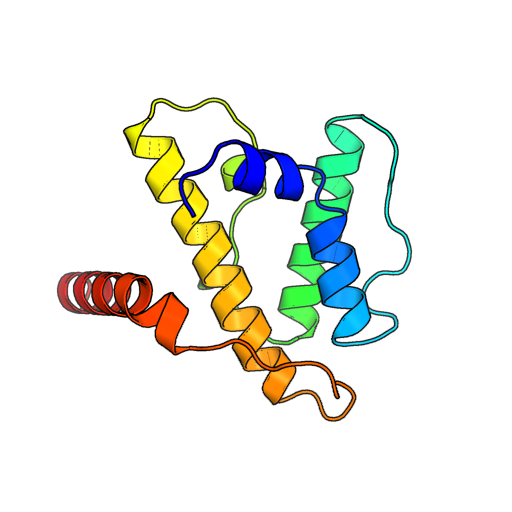618 1.00 94.56 90 LEU A C 1
ATOM 695 O O . LEU A 1 90 ? -3.338 -2.504 8.160 1.00 94.56 90 LEU A O 1
ATOM 699 N N . GLY A 1 91 ? -1.849 -4.106 7.678 1.00 91.88 91 GLY A N 1
ATOM 700 C CA .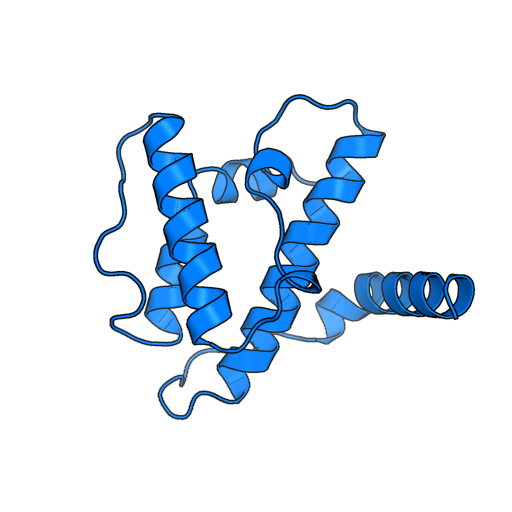 GLY A 1 91 ? -2.562 -5.166 8.398 1.00 91.88 91 GLY A CA 1
ATOM 701 C C . GLY A 1 91 ? -2.716 -4.855 9.890 1.00 91.88 91 GLY A C 1
ATOM 702 O O . GLY A 1 91 ? -3.773 -5.077 10.480 1.00 91.88 91 GLY A O 1
ATOM 703 N N . ARG A 1 92 ? -1.690 -4.249 10.502 1.00 90.25 92 ARG A N 1
ATOM 704 C CA . ARG A 1 92 ? -1.759 -3.755 11.883 1.00 90.25 92 ARG A CA 1
ATOM 705 C C . ARG A 1 92 ? -2.796 -2.646 12.070 1.00 90.25 92 ARG A C 1
ATOM 707 O O . ARG A 1 92 ? -3.473 -2.672 13.097 1.00 90.25 92 ARG A O 1
ATOM 714 N N . ALA A 1 93 ? -2.887 -1.701 11.135 1.00 91.62 93 ALA A N 1
ATOM 715 C CA . ALA A 1 93 ? -3.849 -0.599 11.163 1.00 91.62 93 ALA A CA 1
ATOM 716 C C . ALA A 1 93 ? -5.281 -1.071 10.860 1.00 91.62 93 ALA A C 1
ATOM 718 O O . ALA A 1 93 ? -6.233 -0.596 11.479 1.00 91.62 93 ALA A O 1
ATOM 719 N N . ALA A 1 94 ? -5.437 -2.057 9.973 1.00 89.75 94 ALA A N 1
ATOM 720 C CA . ALA A 1 94 ? -6.719 -2.674 9.647 1.00 89.75 94 ALA A CA 1
ATOM 721 C C . ALA A 1 94 ? -7.378 -3.312 10.878 1.00 89.75 94 ALA A C 1
ATOM 723 O O . ALA A 1 94 ? -8.568 -3.116 11.095 1.00 89.75 94 ALA A O 1
ATOM 724 N N . ASN A 1 95 ? -6.599 -3.965 11.751 1.00 83.88 95 ASN A N 1
ATOM 725 C CA . ASN A 1 95 ? -7.096 -4.515 13.023 1.00 83.88 95 ASN A CA 1
ATOM 726 C C . ASN A 1 95 ? -7.637 -3.447 13.990 1.00 83.88 95 ASN A C 1
ATOM 728 O O . ASN A 1 95 ? -8.331 -3.775 14.948 1.00 83.88 95 ASN A O 1
ATOM 732 N N . SER A 1 96 ? -7.288 -2.177 13.781 1.00 80.38 96 SER A N 1
ATOM 733 C CA . SER A 1 96 ? -7.796 -1.044 14.558 1.00 80.38 96 SER A CA 1
ATOM 734 C C . SER A 1 96 ? -8.960 -0.324 13.865 1.00 80.38 96 SER A C 1
ATOM 736 O O . SER A 1 96 ? -9.532 0.595 14.448 1.00 80.38 96 SER A O 1
ATOM 738 N N . CYS A 1 97 ? -9.341 -0.726 12.646 1.00 78.12 97 CYS A N 1
ATOM 739 C CA . CYS A 1 97 ? -10.516 -0.201 11.957 1.00 78.12 97 CYS A CA 1
ATOM 740 C C . CYS A 1 97 ? -11.773 -0.971 12.364 1.00 78.12 97 CYS A C 1
ATOM 742 O O . CYS A 1 97 ? -11.953 -2.122 11.985 1.00 78.12 97 CYS A O 1
ATOM 744 N N . THR A 1 98 ? -12.698 -0.300 13.051 1.00 77.81 98 THR A N 1
ATOM 745 C CA . THR A 1 98 ? -13.992 -0.877 13.462 1.00 77.81 98 THR A CA 1
ATOM 746 C C . THR A 1 98 ? -14.873 -1.326 12.292 1.00 77.81 98 THR A C 1
ATOM 748 O O . THR A 1 98 ? -15.744 -2.171 12.469 1.00 77.81 98 THR A O 1
ATOM 751 N N . SER A 1 99 ? -14.655 -0.776 11.093 1.00 78.00 99 SER A N 1
ATOM 752 C CA . SER A 1 99 ? -15.357 -1.157 9.863 1.00 78.00 99 SER A CA 1
ATOM 753 C C . SER A 1 99 ? -14.831 -2.442 9.218 1.00 78.00 99 SER A C 1
ATOM 755 O O . SER A 1 99 ? -15.498 -2.988 8.341 1.00 78.00 99 SER A O 1
ATOM 757 N N . TYR A 1 100 ? -13.637 -2.906 9.597 1.00 82.38 100 TYR A N 1
ATOM 758 C CA . TYR A 1 100 ? -13.005 -4.064 8.977 1.00 82.38 100 TYR A CA 1
ATOM 759 C C . TYR A 1 100 ? -13.356 -5.341 9.744 1.00 82.38 100 TYR A C 1
ATOM 761 O O . TYR A 1 100 ? -12.993 -5.494 10.905 1.00 82.38 100 TYR A O 1
ATOM 769 N N . ASN A 1 101 ? -14.036 -6.274 9.075 1.00 78.31 101 ASN A N 1
ATOM 770 C CA . ASN A 1 101 ? -14.391 -7.595 9.619 1.00 78.31 101 ASN A CA 1
ATOM 771 C C . ASN A 1 101 ? -13.723 -8.746 8.845 1.00 78.31 101 ASN A C 1
ATOM 773 O O . ASN A 1 101 ? -14.150 -9.895 8.938 1.00 78.31 101 ASN A O 1
ATOM 777 N N . GLY A 1 102 ? -12.721 -8.434 8.017 1.00 79.44 102 GLY A N 1
ATOM 778 C CA . GLY A 1 102 ? -11.996 -9.428 7.234 1.00 79.44 102 GLY A CA 1
ATOM 779 C C . GLY A 1 102 ? -10.952 -10.191 8.058 1.00 79.44 102 GLY A C 1
ATOM 780 O O . GLY A 1 102 ? -10.737 -9.894 9.236 1.00 79.44 102 GLY A O 1
ATOM 781 N N . PRO A 1 103 ? -10.272 -11.175 7.444 1.00 80.19 103 PRO A N 1
ATOM 782 C CA . PRO A 1 103 ? -9.194 -11.898 8.103 1.00 80.19 103 PRO A CA 1
ATOM 783 C C . PRO A 1 103 ? -8.081 -10.938 8.529 1.00 80.19 103 PRO A C 1
ATOM 785 O O . PRO A 1 103 ? -7.741 -9.981 7.825 1.00 80.19 103 PRO A O 1
ATOM 788 N N . THR A 1 104 ? -7.507 -11.199 9.697 1.00 80.38 104 THR A N 1
ATOM 789 C CA . THR A 1 104 ? -6.387 -10.420 10.218 1.00 80.38 104 THR A CA 1
ATOM 790 C C . THR A 1 104 ? -5.074 -10.952 9.650 1.00 80.38 104 THR A C 1
ATOM 792 O O . THR A 1 104 ? -4.949 -12.131 9.314 1.00 80.38 104 THR A O 1
ATOM 795 N N . LEU A 1 105 ? -4.084 -10.068 9.510 1.00 80.25 105 LEU A N 1
ATOM 796 C CA . LEU A 1 105 ? -2.749 -10.466 9.070 1.00 80.25 105 LEU A CA 1
ATOM 797 C C . LEU A 1 105 ? -2.135 -11.439 10.088 1.00 80.25 105 LEU A C 1
ATOM 799 O O . LEU A 1 105 ? -2.009 -11.086 11.265 1.00 80.25 105 LEU A O 1
ATOM 803 N N . ASP A 1 106 ? -1.696 -12.617 9.637 1.00 80.88 106 ASP A N 1
ATOM 804 C CA . ASP A 1 106 ? -0.930 -13.523 10.493 1.00 80.88 106 ASP A CA 1
ATOM 805 C C . ASP A 1 106 ? 0.480 -12.961 10.713 1.00 80.88 106 ASP A C 1
ATOM 807 O O . ASP A 1 106 ? 1.329 -12.944 9.821 1.00 80.88 106 ASP A O 1
ATOM 811 N N . LEU A 1 107 ? 0.729 -12.471 11.928 1.00 76.44 107 LEU A N 1
ATOM 812 C CA . LEU A 1 107 ? 2.002 -11.858 12.298 1.00 76.44 107 LEU A CA 1
ATOM 813 C C . LEU A 1 107 ? 3.154 -12.874 12.339 1.00 76.44 107 LEU A C 1
ATOM 815 O O . LEU A 1 107 ? 4.311 -12.457 12.246 1.00 76.44 107 LEU A O 1
ATOM 819 N N . LYS A 1 108 ? 2.863 -14.179 12.447 1.00 81.06 108 LYS A N 1
ATOM 820 C CA . LYS A 1 108 ? 3.885 -15.236 12.480 1.00 81.06 108 LYS A CA 1
ATOM 821 C C . LYS A 1 108 ? 4.633 -15.338 11.155 1.00 81.06 108 LYS A C 1
ATOM 823 O O . LYS A 1 108 ? 5.859 -15.415 11.149 1.00 81.06 108 LYS A O 1
ATOM 828 N N . GLU A 1 109 ? 3.920 -15.190 10.040 1.00 82.12 109 GLU A N 1
ATOM 829 C CA . GLU A 1 109 ? 4.495 -15.172 8.686 1.00 82.12 109 GLU A CA 1
ATOM 830 C C . GLU A 1 109 ? 5.493 -14.012 8.477 1.00 82.12 109 GLU A C 1
ATOM 832 O O . GLU A 1 109 ? 6.346 -14.049 7.588 1.00 82.12 109 GLU A O 1
ATOM 837 N N . PHE A 1 110 ? 5.435 -12.982 9.331 1.00 82.75 110 PHE A N 1
ATOM 838 C CA . PHE A 1 110 ? 6.315 -11.813 9.291 1.00 82.75 110 PHE A CA 1
ATOM 839 C C . PHE A 1 110 ? 7.449 -11.854 10.330 1.00 82.75 110 PHE A C 1
ATOM 841 O O . PHE A 1 110 ? 8.301 -10.962 10.317 1.00 82.75 110 PHE A O 1
ATOM 848 N N . GLU A 1 111 ? 7.541 -12.865 11.202 1.00 81.94 111 GLU A N 1
ATOM 849 C CA . GLU A 1 111 ? 8.557 -12.918 12.271 1.00 81.94 111 GLU A CA 1
ATOM 850 C C . GLU A 1 111 ? 9.994 -12.820 11.744 1.00 81.94 111 GLU A C 1
ATOM 852 O O . GLU A 1 111 ? 10.815 -12.072 12.288 1.00 81.94 111 GLU A O 1
ATOM 857 N N . GLY A 1 112 ? 10.297 -13.514 10.642 1.00 80.44 112 GLY A N 1
ATOM 858 C CA . GLY A 1 112 ? 11.609 -13.448 9.997 1.00 80.44 112 GLY A CA 1
ATOM 859 C C . GLY A 1 112 ? 11.964 -12.036 9.514 1.00 80.44 112 GLY A C 1
ATOM 860 O O . GLY A 1 112 ? 13.103 -11.589 9.675 1.00 80.44 112 GLY A O 1
ATOM 861 N N . LEU A 1 113 ? 10.982 -11.301 8.982 1.00 78.56 113 LEU A N 1
ATOM 862 C CA . LEU A 1 113 ? 11.138 -9.910 8.547 1.00 78.56 113 LEU A CA 1
ATOM 863 C C . LEU A 1 113 ? 11.313 -8.968 9.752 1.00 78.56 113 LEU A C 1
ATOM 865 O O . LEU A 1 113 ? 12.207 -8.121 9.760 1.00 78.56 113 LEU A O 1
ATOM 869 N N . LEU A 1 114 ? 10.507 -9.150 10.800 1.00 78.00 114 LEU A N 1
ATOM 870 C CA . LEU A 1 114 ? 10.549 -8.349 12.027 1.00 78.00 114 LEU A CA 1
ATOM 871 C C . LEU A 1 114 ? 11.870 -8.516 12.786 1.00 78.00 114 LEU A C 1
ATOM 873 O O . LEU A 1 114 ? 12.421 -7.539 13.296 1.00 78.00 114 LEU A O 1
ATOM 877 N N . SER A 1 115 ? 12.416 -9.733 12.829 1.00 81.56 115 SER A N 1
ATOM 878 C CA . SER A 1 115 ? 13.731 -10.011 13.419 1.00 81.56 115 SER A CA 1
ATOM 879 C C . SER A 1 115 ? 14.846 -9.228 12.717 1.00 81.56 115 SER A C 1
ATOM 881 O O . SER A 1 115 ? 15.733 -8.676 13.370 1.00 81.56 115 SER A O 1
ATOM 883 N N . GLN A 1 116 ? 14.773 -9.098 11.389 1.00 74.56 116 GLN A N 1
ATOM 884 C CA . GLN A 1 116 ? 15.723 -8.294 10.617 1.00 74.56 116 GLN A CA 1
ATOM 885 C C . GLN A 1 116 ? 15.550 -6.794 10.872 1.00 74.56 116 GLN A C 1
ATOM 887 O O . GLN A 1 116 ? 16.546 -6.109 11.092 1.00 74.56 116 GLN A O 1
ATOM 892 N N . MET A 1 117 ? 14.312 -6.291 10.919 1.00 70.44 117 MET A N 1
ATOM 893 C CA . MET A 1 117 ? 14.048 -4.886 11.252 1.00 70.44 117 MET A CA 1
ATOM 894 C C . MET A 1 117 ? 14.591 -4.515 12.636 1.00 70.44 117 MET A C 1
ATOM 896 O O . MET A 1 117 ? 15.287 -3.514 12.774 1.00 70.44 117 MET A O 1
ATOM 900 N N . ARG A 1 118 ? 14.352 -5.350 13.658 1.00 68.38 118 ARG A N 1
ATOM 901 C CA . ARG A 1 118 ? 14.861 -5.125 15.024 1.00 68.38 118 ARG A CA 1
ATOM 902 C C . ARG A 1 118 ? 16.387 -5.027 15.079 1.00 68.38 118 ARG A C 1
ATOM 904 O O . ARG A 1 118 ? 16.909 -4.253 15.874 1.00 68.38 118 ARG A O 1
ATOM 911 N N . LYS A 1 119 ? 17.102 -5.790 14.246 1.00 66.12 119 LYS A N 1
ATOM 912 C CA . LYS A 1 119 ? 18.565 -5.692 14.136 1.00 66.12 119 LYS A CA 1
ATOM 913 C C . LYS A 1 119 ? 18.997 -4.365 13.520 1.00 66.12 119 LYS A C 1
ATOM 915 O O . LYS A 1 119 ? 19.921 -3.760 14.039 1.00 66.12 119 LYS A O 1
ATOM 920 N N . VAL A 1 120 ? 18.318 -3.898 12.471 1.00 58.75 120 VAL A N 1
ATOM 921 C CA . VAL A 1 120 ? 18.608 -2.596 11.844 1.00 58.75 120 VAL A CA 1
ATOM 922 C C . VAL A 1 120 ? 18.382 -1.454 12.834 1.00 58.75 120 VAL A C 1
ATOM 924 O O . VAL A 1 120 ? 19.254 -0.607 12.985 1.00 58.75 120 VAL A O 1
ATOM 927 N N . PHE A 1 121 ? 17.273 -1.471 13.580 1.00 57.72 121 PHE A N 1
ATOM 928 C CA . PHE A 1 121 ? 17.018 -0.460 14.609 1.00 57.72 121 PHE A CA 1
ATOM 929 C C . PHE A 1 121 ? 18.088 -0.455 15.710 1.00 57.72 121 PHE A C 1
ATOM 931 O O . PHE A 1 121 ? 18.542 0.615 16.082 1.00 57.72 121 PHE A O 1
ATOM 938 N N . LYS A 1 122 ? 18.563 -1.622 16.165 1.00 55.62 122 LYS A N 1
ATOM 939 C CA . LYS A 1 122 ? 19.675 -1.727 17.134 1.00 55.62 122 LYS A CA 1
ATOM 940 C C . LYS A 1 122 ? 21.049 -1.292 16.606 1.00 55.62 122 LYS A C 1
ATOM 942 O O . LYS A 1 122 ? 21.995 -1.237 17.376 1.00 55.62 122 LYS A O 1
ATOM 947 N N . VAL A 1 123 ? 21.204 -1.127 15.294 1.00 53.16 123 VAL A N 1
ATOM 948 C CA . VAL A 1 123 ? 22.458 -0.649 14.684 1.00 53.16 123 VAL A CA 1
ATOM 949 C C . VAL A 1 123 ? 22.422 0.869 14.494 1.00 53.16 123 VAL A C 1
ATOM 951 O O . VAL A 1 123 ? 23.470 1.502 14.438 1.00 53.16 123 VAL A O 1
ATOM 954 N N . ILE A 1 124 ? 21.225 1.446 14.379 1.00 47.38 124 ILE A N 1
ATOM 955 C CA . ILE A 1 124 ? 21.014 2.880 14.147 1.00 47.38 124 ILE A CA 1
ATOM 956 C C . ILE A 1 124 ? 20.845 3.653 15.471 1.00 47.38 124 ILE A C 1
ATOM 958 O O . ILE A 1 124 ? 21.138 4.846 15.507 1.00 47.38 124 ILE A O 1
ATOM 962 N N . PHE A 1 125 ? 20.408 2.980 16.540 1.00 45.28 125 PHE A N 1
ATOM 963 C CA . PHE A 1 125 ? 20.281 3.498 17.907 1.00 45.28 125 PHE A CA 1
ATOM 964 C C . PHE A 1 125 ? 21.153 2.685 18.862 1.00 45.28 125 PHE A C 1
ATOM 966 O O . PHE A 1 125 ? 21.732 3.300 19.782 1.00 45.28 125 PHE A O 1
#

InterPro domains:
  IPR001715 Calponin homology domain [PF00307] (4-93)
  IPR001715 Calponin homology domain [PS50021] (1-95)
  IPR003096 Smooth muscle protein/calponin [PR00888] (6-21)
  IPR003096 Smooth muscle protein/calponin [PR00888] (39-55)
  IPR003096 Smooth muscle protein/calponin [PR00888] (55-70)
  IPR036872 CH domain superfamily [G3DSA:1.10.418.10] (1-109)
  IPR036872 CH domain superfamily [SSF47576] (4-110)

Radius of gyration: 14.66 Å; chains: 1; bounding box: 38×23×37 Å

Organism: Poecilia reticulata (NCBI:txid8081)

Secondary structure (DSSP, 8-state):
---HHHHHHHHTSHHHHHHHHHHSTTS-S----SSSHHHHHHHHHHHHHHHHHTT--GGGPPPHHHHS--S-HHHHHHHHHHHHHHHHHHHHHHTT-TT--SPPP-GGGGHHHHHHHHHHHHHH-

Sequence (125 aa):
FGDKDFRGGLENGILLCELLSSIRPGLVKKINRLPTPIAGLDNLSVFLRGCEELGLKGSQLFDPGDLQDTATRPAANRRLKNVLITIYWLGRAANSCTSYNGPTLDLKEFEGLLSQMRKVFKVIF

Foldseek 3Di:
DPDPCVLVVPLLLPVLLVVLCLLPNPLDPDQQPPPDNVSSVVNLVSSQVSLVVLPDDPQQAADSVLSVDDDDPVSVVVSVLSVVSNVVVSLVSSVVRPPHPDDGDDCVVCPVSVVVVVVVVVVVD

pLDDT: mean 84.39, std 13.39, range [45.28, 98.06]